Protein AF-A0A2I0H224-F1 (afdb_monomer)

Nearest PDB structures (foldseek):
  5oar-assembly1_B  TM=8.722E-01  e=9.702E-12  Aspergillus oryzae
  8pxt-assembly1_A  TM=6.853E-01  e=4.353E-02  Akkermansia muciniphila
  7dvb-assembly2_B  TM=6.851E-01  e=1.882E-01  Bacteroides thetaiotaomicron
  7dvb-assembly4_D  TM=6.794E-01  e=2.011E-01  Bacteroides thetaiotaomicron

Organism: Punica granatum (NCBI:txid22663)

pLDDT: mean 92.97, std 9.05, range [55.72, 98.88]

Secondary structure (DSSP, 8-state):
----EEEETHHHH-SSS---GGGS-GGGEEEEE-SSHHHHHHHHHHTT-EEEE--HHHH-TTTTS----SS-GGGGSTTTT-STTTT-TT-S---HHHHHT--TTTT--HHHHTTEEEE-

Radius of gyration: 17.23 Å; Cα contacts (8 Å, |Δi|>4): 189; chains: 1; bounding box: 41×28×49 Å

Solvent-accessible surface area (backbone atoms only — not comparable to full-atom values): 6939 Å² total; per-residue (Å²): 133,94,68,76,45,79,42,61,37,45,48,74,70,40,93,87,66,52,59,65,64,91,80,53,50,45,94,39,34,35,32,36,33,41,57,73,46,58,59,44,51,43,57,42,27,79,70,64,24,32,32,35,44,29,28,35,87,39,51,39,82,76,26,36,78,32,65,84,70,75,95,50,71,68,60,76,42,98,62,54,52,75,45,90,21,28,62,16,96,52,31,43,57,54,47,72,67,53,44,68,69,61,64,92,52,54,95,49,53,78,74,42,39,71,31,50,77,52,70,92

Structure (mmCIF, N/CA/C/O backbone):
data_AF-A0A2I0H224-F1
#
_entry.id   AF-A0A2I0H224-F1
#
loop_
_atom_site.group_PDB
_atom_site.id
_atom_site.type_symbol
_atom_site.label_atom_id
_atom_site.label_alt_id
_atom_site.label_comp_id
_atom_site.label_asym_id
_atom_site.label_entity_id
_atom_site.label_seq_id
_atom_site.pdbx_PDB_ins_code
_atom_site.Cartn_x
_atom_site.Cartn_y
_atom_site.Cartn_z
_atom_site.occupancy
_atom_site.B_iso_or_equiv
_atom_site.auth_seq_id
_atom_site.auth_comp_id
_atom_site.auth_asym_id
_atom_site.auth_atom_id
_atom_site.pdbx_PDB_model_num
ATOM 1 N N . MET A 1 1 ? -24.781 -15.565 6.537 1.00 55.72 1 MET A N 1
ATOM 2 C CA . MET A 1 1 ? -23.411 -15.825 6.042 1.00 55.72 1 MET A CA 1
ATOM 3 C C . MET A 1 1 ? -22.570 -14.609 6.383 1.00 55.72 1 MET A C 1
ATOM 5 O O . MET A 1 1 ? -22.910 -13.541 5.900 1.00 55.72 1 MET A O 1
ATOM 9 N N . ASN A 1 2 ? -21.538 -14.751 7.217 1.00 81.81 2 ASN A N 1
ATOM 10 C CA . ASN A 1 2 ? -20.573 -13.677 7.469 1.00 81.81 2 ASN A CA 1
ATOM 11 C C . ASN A 1 2 ? -19.510 -13.746 6.368 1.00 81.81 2 ASN A C 1
ATOM 13 O O . ASN A 1 2 ? -18.736 -14.699 6.336 1.00 81.81 2 ASN A O 1
ATOM 17 N N . ARG A 1 3 ? -19.540 -12.811 5.415 1.00 93.00 3 ARG A N 1
ATOM 18 C CA . ARG A 1 3 ? -18.546 -12.718 4.338 1.00 93.00 3 ARG A CA 1
ATOM 19 C C . ARG A 1 3 ? -17.716 -11.466 4.562 1.00 93.00 3 ARG A C 1
ATOM 21 O O . ARG A 1 3 ? -18.278 -10.400 4.783 1.00 93.00 3 ARG A O 1
ATOM 28 N N . THR A 1 4 ? -16.402 -11.612 4.482 1.00 96.69 4 THR A N 1
ATOM 29 C CA . THR A 1 4 ? -15.471 -10.486 4.450 1.00 96.69 4 THR A CA 1
ATOM 30 C C . THR A 1 4 ? -15.110 -10.198 3.000 1.00 96.69 4 THR A C 1
ATOM 32 O O . THR A 1 4 ? -14.898 -11.132 2.226 1.00 96.69 4 THR A O 1
ATOM 35 N N . VAL A 1 5 ? -15.077 -8.920 2.635 1.00 97.19 5 VAL A N 1
ATOM 36 C CA . VAL A 1 5 ? -14.732 -8.458 1.288 1.00 97.19 5 VAL A CA 1
ATOM 37 C C . VAL A 1 5 ? -13.467 -7.612 1.366 1.00 97.19 5 VAL A C 1
ATOM 39 O O . VAL A 1 5 ? -13.289 -6.846 2.314 1.00 97.19 5 VAL A O 1
ATOM 42 N N . VAL A 1 6 ? -12.594 -7.775 0.375 1.00 98.25 6 VAL A N 1
ATOM 43 C CA . VAL A 1 6 ? -11.389 -6.963 0.190 1.00 98.25 6 VAL A CA 1
ATOM 44 C C . VAL A 1 6 ? -11.676 -5.930 -0.897 1.00 98.25 6 VAL A C 1
ATOM 46 O O . VAL A 1 6 ? -12.220 -6.281 -1.945 1.00 98.25 6 VAL A O 1
ATOM 49 N N . TYR A 1 7 ? -11.319 -4.674 -0.647 1.00 97.75 7 TYR A N 1
ATOM 50 C CA . TYR A 1 7 ? -11.336 -3.601 -1.642 1.00 97.75 7 TYR A CA 1
ATOM 51 C C . TYR A 1 7 ? -9.967 -2.930 -1.700 1.00 97.75 7 TYR A C 1
ATOM 53 O O . TYR A 1 7 ? -9.245 -2.921 -0.706 1.00 97.75 7 TYR A O 1
ATOM 61 N N . TRP A 1 8 ? -9.646 -2.301 -2.827 1.00 98.19 8 TRP A N 1
ATOM 62 C CA . TRP A 1 8 ? -8.556 -1.328 -2.878 1.00 98.19 8 TRP A CA 1
ATOM 63 C C . TRP A 1 8 ? -8.874 -0.116 -2.003 1.00 98.19 8 TRP A C 1
ATOM 65 O O . TRP A 1 8 ? -10.035 0.281 -1.889 1.00 98.19 8 TRP A O 1
ATOM 75 N N . GLU A 1 9 ? -7.851 0.472 -1.388 1.00 97.69 9 GLU A N 1
ATOM 76 C CA . GLU A 1 9 ? -7.986 1.602 -0.463 1.00 97.69 9 GLU A CA 1
ATOM 77 C C . GLU A 1 9 ? -8.718 2.822 -1.039 1.00 97.69 9 GLU A C 1
ATOM 79 O O . GLU A 1 9 ? -9.313 3.588 -0.279 1.00 97.69 9 GLU A O 1
ATOM 84 N N . ASP A 1 10 ? -8.729 2.978 -2.365 1.00 97.44 10 ASP A N 1
ATOM 85 C CA . ASP A 1 10 ? -9.348 4.077 -3.109 1.00 97.44 10 ASP A CA 1
ATOM 86 C C . ASP A 1 10 ? -10.805 4.303 -2.698 1.00 97.44 10 ASP A C 1
ATOM 88 O O . ASP A 1 10 ? -11.235 5.442 -2.519 1.00 97.44 10 ASP A O 1
ATOM 92 N N . VAL A 1 11 ? -11.554 3.223 -2.437 1.00 96.81 11 VAL A N 1
ATOM 93 C CA . VAL A 1 11 ? -12.970 3.320 -2.043 1.00 96.81 11 VAL A CA 1
ATOM 94 C C . VAL A 1 11 ? -13.171 4.110 -0.744 1.00 96.81 11 VAL A C 1
ATOM 96 O O . VAL A 1 11 ? -14.269 4.620 -0.507 1.00 96.81 11 VAL A O 1
ATOM 99 N N . LEU A 1 12 ? -12.127 4.218 0.086 1.00 95.81 12 LEU A N 1
ATOM 100 C CA . LEU A 1 12 ? -12.107 4.978 1.332 1.00 95.81 12 LEU A CA 1
ATOM 101 C C . LEU A 1 12 ? -11.272 6.267 1.232 1.00 95.81 12 LEU A C 1
ATOM 103 O O . LEU A 1 12 ? -11.698 7.295 1.772 1.00 95.81 12 LEU A O 1
ATOM 107 N N . LEU A 1 13 ? -10.086 6.199 0.620 1.00 96.00 13 LEU A N 1
ATOM 108 C CA . LEU A 1 13 ? -9.055 7.240 0.701 1.00 96.00 13 LEU A CA 1
ATOM 109 C C . LEU A 1 13 ? -8.994 8.174 -0.514 1.00 96.00 13 LEU A C 1
ATOM 111 O O . LEU A 1 13 ? -8.473 9.282 -0.370 1.00 96.00 13 LEU A O 1
ATOM 115 N N . ASP A 1 14 ? -9.532 7.785 -1.675 1.00 94.50 14 ASP A N 1
ATOM 116 C CA . ASP A 1 14 ? -9.483 8.644 -2.860 1.00 94.50 14 ASP A CA 1
ATOM 117 C C . ASP A 1 14 ? -10.260 9.954 -2.636 1.00 94.50 14 ASP A C 1
ATOM 119 O O . ASP A 1 14 ? -11.296 10.013 -1.959 1.00 94.50 14 ASP A O 1
ATOM 123 N N . GLN A 1 15 ? -9.744 11.047 -3.199 1.00 90.19 15 GLN A N 1
ATOM 124 C CA . GLN A 1 15 ? -10.317 12.380 -3.005 1.00 90.19 15 GLN A CA 1
ATOM 125 C C . GLN A 1 15 ? -11.570 12.623 -3.859 1.00 90.19 15 GLN A C 1
ATOM 127 O O . GLN A 1 15 ? -12.401 13.460 -3.498 1.00 90.19 15 GLN A O 1
ATOM 132 N N . THR A 1 16 ? -11.710 11.906 -4.975 1.00 90.94 16 THR A N 1
ATOM 133 C CA . THR A 1 16 ? -12.719 12.145 -6.016 1.00 90.94 16 THR A CA 1
ATOM 134 C C . THR A 1 16 ? -13.772 11.039 -6.059 1.00 90.94 16 THR A C 1
ATOM 136 O O . THR A 1 16 ? -14.967 11.327 -6.144 1.00 90.94 16 THR A O 1
ATOM 139 N N . VAL A 1 17 ? -13.354 9.775 -5.984 1.00 84.94 17 VAL A N 1
ATOM 140 C CA . VAL A 1 17 ? -14.189 8.582 -6.151 1.00 84.94 17 VAL A CA 1
ATOM 141 C C . VAL A 1 17 ? -14.092 7.712 -4.901 1.00 84.94 17 VAL A C 1
ATOM 143 O O . VAL A 1 17 ? -13.354 6.737 -4.845 1.00 84.94 17 VAL A O 1
ATOM 146 N N . ARG A 1 18 ? -14.902 8.052 -3.895 1.00 89.94 18 ARG A N 1
ATOM 147 C CA . ARG A 1 18 ? -15.032 7.286 -2.647 1.00 89.94 18 ARG A CA 1
ATOM 148 C C . ARG A 1 18 ? -16.482 6.945 -2.347 1.00 89.94 18 ARG A C 1
ATOM 150 O O . ARG A 1 18 ? -17.395 7.691 -2.712 1.00 89.94 18 ARG A O 1
ATOM 157 N N . VAL A 1 19 ? -16.704 5.841 -1.643 1.00 92.88 19 VAL A N 1
ATOM 158 C CA . VAL A 1 19 ? -18.047 5.432 -1.212 1.00 92.88 19 VAL A CA 1
ATOM 159 C C . VAL A 1 19 ? -18.342 5.920 0.206 1.00 92.88 19 VAL A C 1
ATOM 161 O O . VAL A 1 19 ? -17.453 6.291 0.974 1.00 92.88 19 VAL A O 1
ATOM 164 N N . ASN A 1 20 ? -19.624 5.944 0.573 1.00 91.69 20 ASN A N 1
ATOM 165 C CA . ASN A 1 20 ? -20.008 6.276 1.940 1.00 91.69 20 ASN A CA 1
ATOM 166 C C . ASN A 1 20 ? -19.506 5.187 2.905 1.00 91.69 20 ASN A C 1
ATOM 168 O O . ASN A 1 20 ? -19.739 4.003 2.669 1.00 91.69 20 ASN A O 1
ATOM 172 N N . ARG A 1 21 ? -18.882 5.585 4.020 1.00 90.12 21 ARG A N 1
ATOM 173 C CA . ARG A 1 21 ? -18.382 4.667 5.059 1.00 90.12 21 ARG A CA 1
ATOM 174 C C . ARG A 1 21 ? -19.459 3.747 5.634 1.00 90.12 21 ARG A C 1
ATOM 176 O O . ARG A 1 21 ? -19.134 2.648 6.058 1.00 90.12 21 ARG A O 1
ATOM 183 N N . SER A 1 22 ? -20.733 4.143 5.612 1.00 92.50 22 SER A N 1
ATOM 184 C CA . SER A 1 22 ? -21.835 3.264 6.032 1.00 92.50 22 SER A CA 1
ATOM 185 C C . SER A 1 22 ? -21.991 2.011 5.159 1.00 92.50 22 SER A C 1
ATOM 187 O O . SER A 1 22 ? -22.594 1.037 5.601 1.00 92.50 22 SER A O 1
ATOM 189 N N . LEU A 1 23 ? -21.448 2.025 3.937 1.00 93.62 23 LEU A N 1
ATOM 190 C CA . LEU A 1 23 ? -21.416 0.886 3.016 1.00 93.62 23 LEU A CA 1
ATOM 191 C C . LEU A 1 23 ? -20.146 0.033 3.167 1.00 93.62 23 LEU A C 1
ATOM 193 O O . LEU A 1 23 ? -20.050 -1.018 2.538 1.00 93.62 23 LEU A O 1
ATOM 197 N N . LEU A 1 24 ? -19.193 0.468 3.997 1.00 94.94 24 LEU A N 1
ATOM 198 C CA . LEU A 1 24 ? -17.926 -0.210 4.278 1.00 94.94 24 LEU A CA 1
ATOM 199 C C . LEU A 1 24 ? -17.806 -0.519 5.781 1.00 94.94 24 LEU A C 1
ATOM 201 O O . LEU A 1 24 ? -16.958 0.048 6.461 1.00 94.94 24 LEU A O 1
ATOM 205 N N . PRO A 1 25 ? -18.654 -1.391 6.349 1.00 95.75 25 PRO A N 1
ATOM 206 C CA . PRO A 1 25 ? -18.530 -1.784 7.752 1.00 95.75 25 PRO A CA 1
ATOM 207 C C . PRO A 1 25 ? -17.141 -2.405 8.028 1.00 95.75 25 PRO A C 1
ATOM 209 O O . PRO A 1 25 ? -16.809 -3.409 7.377 1.00 95.75 25 PRO A O 1
ATOM 212 N N . PRO A 1 26 ? -16.321 -1.862 8.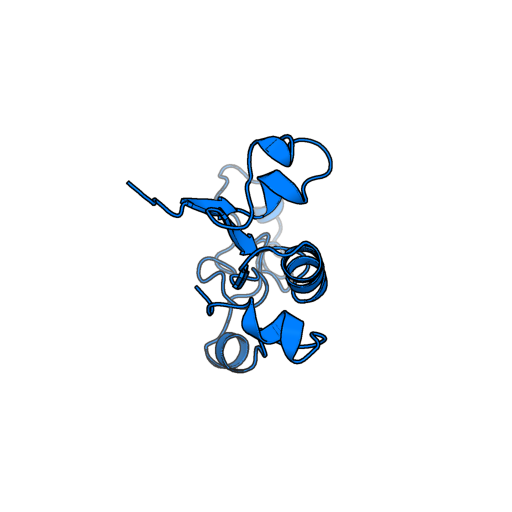956 1.00 96.56 26 PRO A N 1
ATOM 213 C CA . PRO A 1 26 ? -14.964 -2.358 9.224 1.00 96.56 26 PRO A CA 1
ATOM 214 C C . PRO A 1 26 ? -14.906 -3.840 9.618 1.00 96.56 26 PRO A C 1
ATOM 216 O O . PRO A 1 26 ? -13.962 -4.552 9.274 1.00 96.56 26 PRO A O 1
ATOM 219 N N . GLU A 1 27 ? -15.948 -4.353 10.276 1.00 95.69 27 GLU A N 1
ATOM 220 C CA . GLU A 1 27 ? -16.054 -5.758 10.675 1.00 95.69 27 GLU A CA 1
ATOM 221 C C . GLU A 1 27 ? -16.030 -6.728 9.480 1.00 95.69 27 GLU A C 1
ATOM 223 O O . GLU A 1 27 ? -15.509 -7.840 9.588 1.00 95.69 27 GLU A O 1
ATOM 228 N N . ASN A 1 28 ? -16.523 -6.291 8.318 1.00 96.19 28 ASN A N 1
ATOM 229 C CA . ASN A 1 28 ? -16.655 -7.111 7.111 1.00 96.19 28 ASN A CA 1
ATOM 230 C C . ASN A 1 28 ? -15.822 -6.591 5.930 1.00 96.19 28 ASN A C 1
ATOM 232 O O . ASN A 1 28 ? -15.916 -7.144 4.833 1.00 96.19 28 ASN A O 1
ATOM 236 N N . THR A 1 29 ? -14.990 -5.574 6.156 1.00 97.69 29 THR A N 1
ATOM 237 C CA . THR A 1 29 ? -14.198 -4.904 5.120 1.00 97.69 29 THR A CA 1
ATOM 238 C C . THR A 1 29 ? -12.712 -4.995 5.449 1.00 97.69 29 THR A C 1
ATOM 240 O O . THR A 1 29 ? -12.290 -4.681 6.561 1.00 97.69 29 THR A O 1
ATOM 243 N N . ILE A 1 30 ? -11.919 -5.420 4.473 1.00 98.56 30 ILE A N 1
ATOM 244 C CA . ILE A 1 30 ? -10.458 -5.313 4.477 1.00 98.56 30 ILE A CA 1
ATOM 245 C C . ILE A 1 30 ? -10.079 -4.362 3.344 1.00 98.56 30 ILE A C 1
ATOM 247 O O . ILE A 1 30 ? -10.677 -4.422 2.268 1.00 98.56 30 ILE A O 1
ATOM 251 N N . LEU A 1 31 ? -9.104 -3.490 3.584 1.00 98.56 31 LEU A N 1
ATOM 252 C CA . LEU A 1 31 ? -8.589 -2.582 2.566 1.00 98.56 31 LEU A CA 1
ATOM 253 C C . LEU A 1 31 ? -7.169 -2.979 2.171 1.00 98.56 31 LEU A C 1
ATOM 255 O O . LEU A 1 31 ? -6.313 -3.181 3.028 1.00 98.56 31 LEU A O 1
ATOM 259 N N . GLN A 1 32 ? -6.927 -3.099 0.874 1.00 98.75 32 GLN A N 1
ATOM 260 C CA . GLN A 1 32 ? -5.607 -3.330 0.309 1.00 98.75 32 GLN A CA 1
ATOM 261 C C . GLN A 1 32 ? -5.000 -1.979 -0.073 1.00 98.75 32 GLN A C 1
ATOM 263 O O . GLN A 1 32 ? -5.577 -1.240 -0.875 1.00 98.75 32 GLN A O 1
ATOM 268 N N . THR A 1 33 ? -3.882 -1.629 0.559 1.00 98.25 33 THR A N 1
ATOM 269 C CA . THR A 1 33 ? -3.216 -0.330 0.394 1.00 98.25 33 THR A CA 1
ATOM 270 C C . THR A 1 33 ? -2.066 -0.439 -0.585 1.00 98.25 33 THR A C 1
ATOM 272 O O . THR A 1 33 ? -1.261 -1.362 -0.486 1.00 98.25 33 THR A O 1
ATOM 275 N N . TRP A 1 34 ? -1.990 0.479 -1.545 1.00 98.25 34 TRP A N 1
ATOM 276 C CA . TRP A 1 34 ? -1.002 0.412 -2.622 1.00 98.25 34 TRP A CA 1
ATOM 277 C C . TRP A 1 34 ? -0.272 1.730 -2.864 1.00 98.25 34 TRP A C 1
ATOM 279 O O . TRP A 1 34 ? 0.799 1.731 -3.473 1.00 98.25 34 TRP A O 1
ATOM 289 N N . ASN A 1 35 ? -0.799 2.842 -2.363 1.00 96.62 35 ASN A N 1
ATOM 290 C CA . ASN A 1 35 ? -0.259 4.179 -2.546 1.00 96.62 35 ASN A CA 1
ATOM 291 C C . ASN A 1 35 ? 0.150 4.802 -1.199 1.00 96.62 35 ASN A C 1
ATOM 293 O O . ASN A 1 35 ? -0.294 4.355 -0.151 1.00 96.62 35 ASN A O 1
ATOM 297 N N . ASP A 1 36 ? 1.030 5.807 -1.222 1.00 96.62 36 ASP A N 1
ATOM 298 C CA . ASP A 1 36 ? 1.514 6.582 -0.052 1.00 96.62 36 ASP A CA 1
ATOM 299 C C . ASP A 1 36 ? 2.015 5.752 1.163 1.00 96.62 36 ASP A C 1
ATOM 301 O O . ASP A 1 36 ? 2.128 6.245 2.288 1.00 96.62 36 ASP A O 1
ATOM 305 N N . GLY A 1 37 ? 2.348 4.476 0.936 1.00 96.44 37 GLY A N 1
ATOM 306 C CA . GLY A 1 37 ? 3.039 3.578 1.859 1.00 96.44 37 GLY A CA 1
ATOM 307 C C . GLY A 1 37 ? 2.538 3.645 3.312 1.00 96.44 37 GLY A C 1
ATOM 308 O O . GLY A 1 37 ? 1.341 3.489 3.563 1.00 96.44 37 GLY A O 1
ATOM 309 N N . PRO A 1 38 ? 3.431 3.881 4.298 1.00 97.38 38 PRO A N 1
ATOM 310 C CA . PRO A 1 38 ? 3.057 3.918 5.714 1.00 97.38 38 PRO A CA 1
ATOM 311 C C . PRO A 1 38 ? 1.939 4.909 6.073 1.00 97.38 38 PRO A C 1
ATOM 313 O O . PRO A 1 38 ? 1.212 4.670 7.038 1.00 97.38 38 PRO A O 1
ATOM 316 N N . ASN A 1 39 ? 1.779 6.009 5.327 1.00 98.25 39 ASN A N 1
ATOM 317 C CA . ASN A 1 39 ? 0.763 7.020 5.629 1.00 98.25 39 ASN A CA 1
ATOM 318 C C . ASN A 1 39 ? -0.646 6.478 5.380 1.00 98.25 39 ASN A C 1
ATOM 320 O O . ASN A 1 39 ? -1.517 6.611 6.245 1.00 98.25 39 ASN A O 1
ATOM 324 N N . ASN A 1 40 ? -0.860 5.827 4.236 1.00 98.31 40 ASN A N 1
ATOM 325 C CA . ASN A 1 40 ? -2.150 5.229 3.911 1.00 98.31 40 ASN A CA 1
ATOM 326 C C . ASN A 1 40 ? -2.432 3.995 4.768 1.00 98.31 40 ASN A C 1
ATOM 328 O O . ASN A 1 40 ? -3.536 3.884 5.308 1.00 98.31 40 ASN A O 1
ATOM 332 N N . THR A 1 41 ? -1.430 3.132 4.995 1.00 98.56 41 THR A N 1
ATOM 333 C CA . THR A 1 41 ? -1.562 2.017 5.947 1.00 98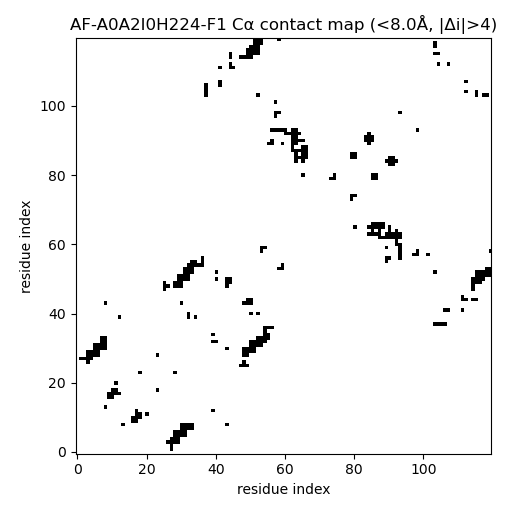.56 41 THR A CA 1
ATOM 334 C C . THR A 1 41 ? -2.046 2.534 7.298 1.00 98.56 41 THR A C 1
ATOM 336 O O . THR A 1 41 ? -3.035 2.025 7.829 1.00 98.56 41 THR A O 1
ATOM 339 N N . LYS A 1 42 ? -1.420 3.601 7.818 1.00 98.62 42 LYS A N 1
ATOM 340 C CA . LYS A 1 42 ? -1.831 4.246 9.067 1.00 98.62 42 LYS A CA 1
ATOM 341 C C . LYS A 1 42 ? -3.253 4.790 8.994 1.00 98.62 42 LYS A C 1
ATOM 343 O O . LYS A 1 42 ? -4.058 4.489 9.867 1.00 98.62 42 LYS A O 1
ATOM 348 N N . ALA A 1 43 ? -3.602 5.536 7.947 1.00 98.25 43 ALA A N 1
ATOM 349 C CA . ALA A 1 43 ? -4.942 6.102 7.788 1.00 98.25 43 ALA A CA 1
ATOM 350 C C . ALA A 1 43 ? -6.052 5.031 7.817 1.00 98.25 43 ALA A C 1
ATOM 352 O O . ALA A 1 43 ? -7.114 5.254 8.413 1.00 98.25 43 ALA A O 1
ATOM 353 N N . ILE A 1 44 ? -5.800 3.864 7.216 1.00 98.44 44 ILE A N 1
ATOM 354 C CA . ILE A 1 44 ? -6.713 2.713 7.196 1.00 98.44 44 ILE A CA 1
ATOM 355 C C . ILE A 1 44 ? -6.873 2.121 8.598 1.00 98.44 44 ILE A C 1
ATOM 357 O O . ILE A 1 44 ? -7.999 2.028 9.101 1.00 98.44 44 ILE A O 1
ATOM 361 N N . VAL A 1 45 ? -5.766 1.759 9.254 1.00 98.62 45 VAL A N 1
ATOM 362 C CA . VAL A 1 45 ? -5.813 1.081 10.561 1.00 98.62 45 VAL A CA 1
ATOM 363 C C . VAL A 1 45 ? -6.268 2.014 11.685 1.00 98.62 45 VAL A C 1
ATOM 365 O O . VAL A 1 45 ? -7.073 1.604 12.519 1.00 98.62 45 VAL A O 1
ATOM 368 N N . SER A 1 46 ? -5.891 3.299 11.663 1.00 98.19 46 SER A N 1
ATOM 369 C CA . SER A 1 46 ? -6.411 4.302 12.607 1.00 98.19 46 SER A CA 1
ATOM 370 C C . SER A 1 46 ? -7.918 4.549 12.422 1.00 98.19 46 SER A C 1
ATOM 372 O O . SER A 1 46 ? -8.583 5.022 13.342 1.00 98.19 46 SER A O 1
ATOM 374 N N . SER A 1 47 ? -8.481 4.211 11.253 1.00 96.62 47 SER A N 1
ATOM 375 C CA . SER A 1 47 ? -9.929 4.240 10.990 1.00 96.62 47 SER A CA 1
ATOM 376 C C . SER A 1 47 ? -10.649 2.945 11.403 1.00 96.62 47 SER A C 1
ATOM 378 O O . SER A 1 47 ? -11.856 2.827 11.187 1.00 96.62 47 SER A O 1
ATOM 380 N N . GLY A 1 48 ? -9.933 1.981 11.993 1.00 97.62 48 GLY A N 1
ATOM 381 C CA . GLY A 1 48 ? -10.473 0.718 12.505 1.00 97.62 48 GLY A CA 1
ATOM 382 C C . GLY A 1 48 ? -10.595 -0.404 11.471 1.00 97.62 48 GLY A C 1
ATOM 383 O O . GLY A 1 48 ? -11.169 -1.448 11.781 1.00 97.62 48 GLY A O 1
ATOM 384 N N . TYR A 1 49 ? -10.079 -0.214 10.254 1.00 98.50 49 TYR A N 1
ATOM 385 C CA . TYR A 1 49 ? -10.089 -1.245 9.216 1.00 98.50 49 TYR A CA 1
ATOM 386 C C . TYR A 1 49 ? -8.860 -2.139 9.319 1.00 98.50 49 TYR A C 1
ATOM 388 O O . TYR A 1 49 ? -7.786 -1.714 9.738 1.00 98.50 49 TYR A O 1
ATOM 396 N N . ARG A 1 50 ? -9.014 -3.381 8.863 1.00 98.69 50 ARG A N 1
ATOM 397 C CA . ARG A 1 50 ? -7.884 -4.279 8.624 1.00 98.69 50 ARG A CA 1
ATOM 398 C C . ARG A 1 50 ? -7.255 -3.978 7.267 1.00 98.69 50 ARG A C 1
ATOM 400 O O . ARG A 1 50 ? -7.987 -3.690 6.316 1.00 98.69 50 ARG A O 1
ATOM 407 N N . ALA A 1 51 ? -5.934 -4.096 7.180 1.00 98.69 51 ALA A N 1
ATOM 408 C CA . ALA A 1 51 ? -5.161 -3.750 5.993 1.00 98.69 51 ALA A CA 1
ATOM 409 C C . ALA A 1 51 ? -4.381 -4.946 5.420 1.00 98.69 51 ALA A C 1
ATOM 411 O O . ALA A 1 51 ? -3.818 -5.738 6.176 1.00 98.69 51 ALA A O 1
ATOM 412 N N . ILE A 1 52 ? -4.316 -5.042 4.092 1.00 98.88 52 ILE A N 1
ATOM 413 C CA . ILE A 1 52 ? -3.308 -5.821 3.352 1.00 98.88 52 ILE A CA 1
ATOM 414 C C . ILE A 1 52 ? -2.371 -4.810 2.697 1.00 98.88 52 ILE A C 1
ATOM 416 O O . ILE A 1 52 ? -2.839 -3.885 2.034 1.00 98.88 52 ILE A O 1
ATOM 420 N N . VAL A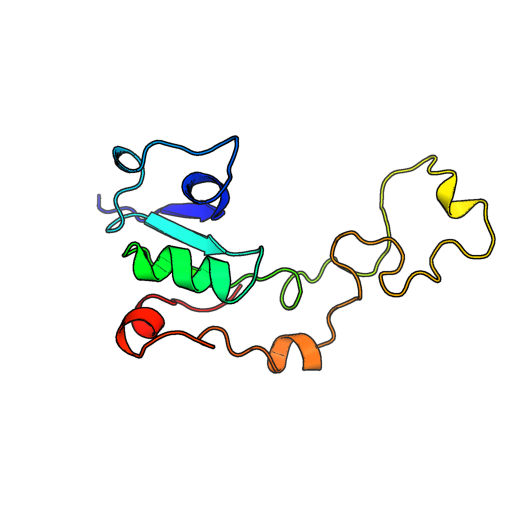 1 53 ? -1.066 -4.948 2.907 1.00 98.69 53 VAL A N 1
ATOM 421 C CA . VAL A 1 53 ? -0.079 -3.979 2.425 1.00 98.69 53 VAL A CA 1
ATOM 422 C C . VAL A 1 53 ? 0.485 -4.415 1.073 1.00 98.69 53 V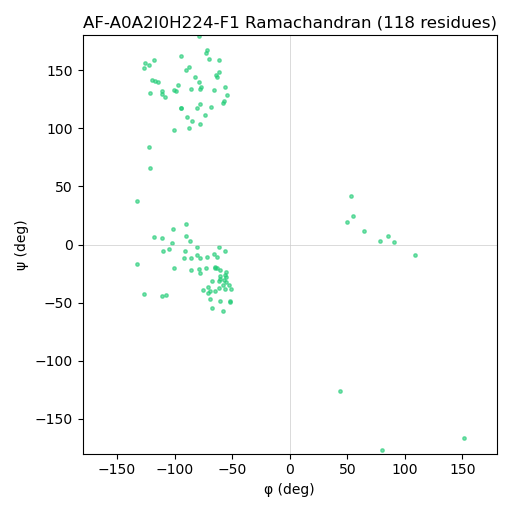AL A C 1
ATOM 424 O O . VAL A 1 53 ? 1.165 -5.428 0.983 1.00 98.69 53 VAL A O 1
ATOM 427 N N . SER A 1 54 ? 0.250 -3.606 0.045 1.00 98.44 54 SER A N 1
ATOM 428 C CA . SER A 1 54 ? 0.664 -3.823 -1.349 1.00 98.44 54 SER A CA 1
ATOM 429 C C . SER A 1 54 ? 1.313 -2.563 -1.938 1.00 98.44 54 SER A C 1
ATOM 431 O O . SER A 1 54 ? 1.088 -2.216 -3.094 1.00 98.44 54 SER A O 1
ATOM 433 N N . TRP A 1 55 ? 2.093 -1.824 -1.136 1.00 97.88 55 TRP A N 1
ATOM 434 C CA . TRP A 1 55 ? 2.658 -0.533 -1.548 1.00 97.88 55 TRP A CA 1
ATOM 435 C C . TRP A 1 55 ? 3.496 -0.650 -2.830 1.00 97.88 55 TRP A C 1
ATOM 437 O O . TRP A 1 55 ? 4.473 -1.403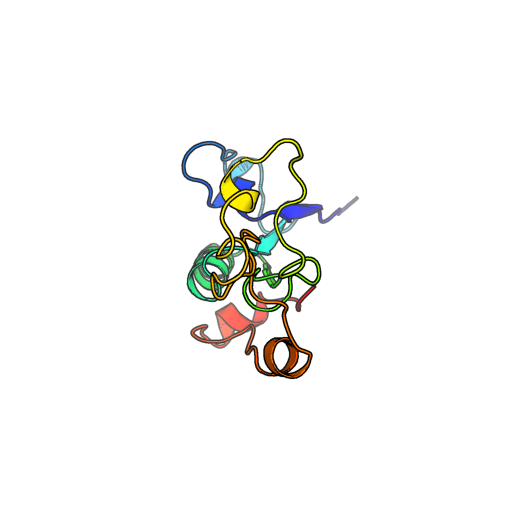 -2.886 1.00 97.88 55 TRP A O 1
ATOM 447 N N . ALA A 1 56 ? 3.139 0.136 -3.848 1.00 97.69 56 ALA A N 1
ATOM 448 C CA . ALA A 1 56 ? 3.693 0.045 -5.195 1.00 97.69 56 ALA A CA 1
ATOM 449 C C . ALA A 1 56 ? 5.210 0.272 -5.266 1.00 97.69 56 ALA A C 1
ATOM 451 O O . ALA A 1 56 ? 5.873 -0.306 -6.127 1.00 97.69 56 ALA A O 1
ATOM 452 N N . ASP A 1 57 ? 5.800 1.036 -4.340 1.00 96.62 57 ASP A N 1
ATOM 453 C CA . ASP A 1 57 ? 7.254 1.237 -4.320 1.00 96.62 57 ASP A CA 1
ATOM 454 C C . ASP A 1 57 ? 8.037 -0.003 -3.872 1.00 96.62 57 ASP A C 1
ATOM 456 O O . ASP A 1 57 ? 9.257 -0.037 -4.054 1.00 96.62 57 ASP A O 1
ATOM 460 N N . TYR A 1 58 ? 7.351 -1.027 -3.352 1.00 97.75 58 TYR A N 1
ATOM 461 C CA . TYR A 1 58 ? 7.960 -2.251 -2.835 1.00 97.75 58 TYR A CA 1
ATOM 462 C C . TYR A 1 58 ? 7.389 -3.535 -3.442 1.00 97.75 58 TYR A C 1
ATOM 464 O O . TYR A 1 58 ? 8.190 -4.401 -3.782 1.00 97.75 58 TYR A O 1
ATOM 472 N N . TYR A 1 59 ? 6.070 -3.672 -3.616 1.00 98.00 59 TYR A N 1
ATOM 473 C CA . TYR A 1 59 ? 5.431 -4.951 -3.978 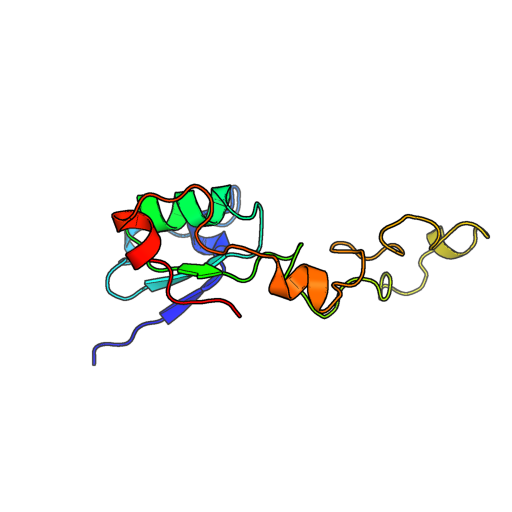1.00 98.00 59 TYR A CA 1
ATOM 474 C C . TYR A 1 59 ? 4.852 -5.037 -5.398 1.00 98.00 59 TYR A C 1
ATOM 476 O O . TYR A 1 59 ? 4.486 -6.125 -5.835 1.00 98.00 59 TYR A O 1
ATOM 484 N N . TYR A 1 60 ? 4.843 -3.956 -6.181 1.00 97.88 60 TYR A N 1
ATOM 485 C CA . TYR A 1 60 ? 4.385 -4.030 -7.576 1.00 97.88 60 TYR A CA 1
ATOM 486 C C . TYR A 1 60 ? 5.476 -4.636 -8.478 1.00 97.88 60 TYR A C 1
ATOM 488 O O . TYR A 1 60 ? 6.481 -4.001 -8.808 1.00 97.88 60 TYR A O 1
ATOM 496 N N . LEU A 1 61 ? 5.299 -5.908 -8.846 1.00 98.00 61 LEU A N 1
ATOM 497 C CA . LEU A 1 61 ? 6.286 -6.709 -9.589 1.00 98.00 61 LEU A CA 1
ATOM 498 C C . LEU A 1 61 ? 6.341 -6.397 -11.094 1.00 98.00 61 LEU A C 1
ATOM 500 O O . LEU A 1 61 ? 7.256 -6.836 -11.791 1.00 98.00 61 LEU A O 1
ATOM 504 N N . ASP A 1 62 ? 5.367 -5.653 -11.604 1.00 96.56 62 ASP A N 1
ATOM 505 C CA . ASP A 1 62 ? 5.261 -5.224 -12.998 1.00 96.56 62 ASP A CA 1
ATOM 506 C C . ASP A 1 62 ? 6.170 -4.026 -13.328 1.00 96.56 62 ASP A C 1
ATOM 508 O O . ASP A 1 62 ? 6.536 -3.824 -14.492 1.00 96.56 62 ASP A O 1
ATOM 512 N N . CYS A 1 63 ? 6.587 -3.265 -12.313 1.00 95.56 63 CYS A N 1
ATOM 513 C CA . CYS A 1 63 ? 7.340 -2.027 -12.474 1.00 95.56 63 CYS A CA 1
ATOM 514 C C . CYS A 1 63 ? 8.694 -2.209 -13.173 1.00 95.56 63 CYS A C 1
ATOM 516 O O . CYS A 1 63 ? 9.403 -3.197 -12.992 1.00 95.56 63 CYS A O 1
ATOM 518 N N . GLY A 1 64 ? 9.116 -1.176 -13.907 1.00 93.25 64 GLY A N 1
ATOM 519 C CA . GLY A 1 64 ? 10.468 -1.077 -14.472 1.00 93.25 64 GLY A CA 1
ATOM 520 C C . GLY A 1 64 ? 10.642 -1.657 -15.877 1.00 93.25 64 GLY A C 1
ATOM 521 O O . GLY A 1 64 ? 11.739 -1.570 -16.421 1.00 93.25 64 GLY A O 1
ATOM 522 N N . HIS A 1 65 ? 9.572 -2.160 -16.495 1.00 91.56 65 HIS A N 1
ATOM 523 C CA . HIS A 1 65 ? 9.565 -2.621 -17.893 1.00 91.56 65 HIS A CA 1
ATOM 524 C C . HIS A 1 65 ? 9.197 -1.525 -18.910 1.00 91.56 65 HIS A C 1
ATOM 526 O O . HIS A 1 65 ? 9.051 -1.798 -20.099 1.00 91.56 65 HIS A O 1
ATOM 532 N N . GLY A 1 66 ? 9.074 -0.283 -18.444 1.00 88.56 66 GLY A N 1
ATOM 533 C CA . GLY A 1 66 ? 8.653 0.862 -19.240 1.00 88.56 66 GLY A CA 1
ATOM 534 C C . GLY A 1 66 ? 7.150 0.956 -19.453 1.00 88.56 66 GLY A C 1
ATOM 535 O O . GLY A 1 66 ? 6.365 0.218 -18.867 1.00 88.56 66 GLY A O 1
ATOM 536 N N . ASP A 1 67 ? 6.756 1.955 -20.235 1.00 86.38 67 ASP A N 1
ATOM 537 C CA . ASP A 1 67 ? 5.356 2.189 -20.586 1.00 86.38 67 ASP A CA 1
ATOM 538 C C . ASP A 1 67 ? 4.920 1.222 -21.696 1.00 86.38 67 ASP A C 1
ATOM 540 O O . ASP A 1 67 ? 5.671 0.981 -22.643 1.00 86.38 67 ASP A O 1
ATOM 544 N N . PHE A 1 68 ? 3.703 0.692 -21.593 1.00 88.38 68 PHE A N 1
ATOM 545 C CA . PHE A 1 68 ? 3.130 -0.227 -22.578 1.00 88.38 68 PHE A CA 1
ATOM 546 C C . PHE A 1 68 ? 2.327 0.495 -23.672 1.00 88.38 68 PHE A C 1
ATOM 548 O O . PHE A 1 68 ? 1.960 -0.125 -24.674 1.00 88.38 68 PHE A O 1
ATOM 555 N N . ILE A 1 69 ? 2.028 1.789 -23.500 1.00 89.50 69 ILE A N 1
ATOM 556 C CA . ILE A 1 69 ? 1.257 2.562 -24.478 1.00 89.50 69 ILE A CA 1
ATOM 557 C C . ILE A 1 69 ? 2.077 2.759 -25.762 1.00 89.50 69 ILE A C 1
ATOM 559 O O . ILE A 1 69 ? 3.143 3.379 -25.766 1.00 89.50 69 ILE A O 1
ATOM 563 N N . GLY A 1 70 ? 1.556 2.230 -26.874 1.00 87.00 70 GLY A N 1
ATOM 564 C CA . GLY A 1 70 ? 2.159 2.352 -28.202 1.00 87.00 70 GLY A CA 1
ATOM 565 C C . GLY A 1 70 ? 2.051 3.760 -28.801 1.00 87.00 70 GLY A C 1
ATOM 566 O O . GLY A 1 70 ? 1.289 4.598 -28.325 1.00 87.00 70 GLY A O 1
ATOM 567 N N . ASN A 1 71 ? 2.798 4.005 -29.886 1.00 89.81 71 ASN A N 1
ATOM 568 C CA . ASN A 1 71 ? 2.880 5.313 -30.557 1.00 89.81 71 ASN A CA 1
ATOM 569 C C . ASN A 1 71 ? 3.242 6.464 -29.592 1.00 89.81 71 ASN A C 1
ATOM 571 O O . ASN A 1 71 ? 2.661 7.549 -29.629 1.00 89.81 71 ASN A O 1
ATOM 575 N N . ASN A 1 72 ? 4.190 6.201 -28.693 1.00 86.44 72 ASN A N 1
ATOM 576 C CA . ASN A 1 72 ? 4.624 7.148 -27.681 1.00 86.44 72 ASN A CA 1
ATOM 577 C C . ASN A 1 72 ? 5.937 7.817 -28.116 1.00 86.44 72 ASN A C 1
ATOM 579 O O . ASN A 1 72 ? 7.022 7.267 -27.925 1.00 86.44 72 ASN A O 1
ATOM 583 N N . SER A 1 73 ? 5.830 9.027 -28.673 1.00 87.75 73 SER A N 1
ATOM 584 C CA . SER A 1 73 ? 6.963 9.801 -29.211 1.00 87.75 73 SER A CA 1
ATOM 585 C C . SER A 1 73 ? 8.012 10.188 -28.170 1.00 87.75 73 SER A C 1
ATOM 587 O O . SER A 1 73 ? 9.119 10.608 -28.513 1.00 87.75 73 SER A O 1
ATOM 589 N N . LYS A 1 74 ? 7.708 9.997 -26.879 1.00 83.06 74 LYS A N 1
ATOM 590 C CA . LYS A 1 74 ? 8.703 10.074 -25.811 1.00 83.06 74 LYS A CA 1
ATOM 591 C C . LYS A 1 74 ? 9.895 9.169 -26.112 1.00 83.06 74 LYS A C 1
ATOM 593 O O . LYS A 1 74 ? 10.997 9.577 -25.775 1.00 83.06 74 LYS A O 1
ATOM 598 N N . TYR A 1 75 ? 9.682 8.010 -26.749 1.00 84.75 75 TYR A N 1
ATOM 599 C CA . TYR A 1 75 ? 10.715 7.022 -27.085 1.00 84.75 75 TYR A CA 1
ATOM 600 C C . TYR A 1 75 ? 11.540 7.321 -28.338 1.00 84.75 75 TYR A C 1
ATOM 602 O O . TYR A 1 75 ? 12.570 6.685 -28.547 1.00 84.75 75 TYR A O 1
ATOM 610 N N . ASP A 1 76 ? 11.154 8.324 -29.125 1.00 86.56 76 ASP A N 1
ATOM 611 C CA . ASP A 1 76 ? 11.885 8.696 -30.342 1.00 86.56 76 ASP A CA 1
ATOM 612 C C . ASP A 1 76 ? 13.219 9.394 -30.019 1.00 86.56 76 ASP A C 1
ATOM 614 O O . ASP A 1 76 ? 14.129 9.461 -30.846 1.00 86.56 76 ASP A O 1
ATOM 618 N N . GLN A 1 77 ? 13.352 9.926 -28.800 1.00 76.69 77 GLN A N 1
ATOM 619 C CA . GLN A 1 77 ? 14.577 10.554 -28.315 1.00 76.69 77 GLN A CA 1
ATOM 620 C C . GLN A 1 77 ? 15.515 9.491 -27.728 1.00 76.69 77 GLN A C 1
ATOM 622 O O . GLN A 1 77 ? 15.103 8.703 -26.884 1.00 76.69 77 GLN A O 1
ATOM 627 N N . GLY A 1 78 ? 16.808 9.516 -28.073 1.00 65.69 78 GLY A N 1
ATOM 628 C CA . GLY A 1 78 ? 17.807 8.524 -27.618 1.00 65.69 78 GLY A CA 1
ATOM 629 C C . GLY A 1 78 ? 18.045 8.434 -26.098 1.00 65.69 78 GLY A C 1
ATOM 630 O O . GLY A 1 78 ? 18.824 7.602 -25.643 1.00 65.69 78 GLY A O 1
ATOM 631 N N . ASN A 1 79 ? 17.368 9.272 -25.310 1.00 69.00 79 ASN A N 1
ATOM 632 C CA . ASN A 1 79 ? 17.443 9.318 -23.848 1.00 69.00 79 ASN A CA 1
ATOM 633 C C . ASN A 1 79 ? 16.196 8.697 -23.194 1.00 69.00 79 ASN A C 1
ATOM 635 O O . ASN A 1 79 ? 16.075 8.653 -21.967 1.00 69.00 79 ASN A O 1
ATOM 639 N N . ALA A 1 80 ? 15.222 8.284 -23.999 1.00 62.72 80 ALA A N 1
ATOM 640 C CA . ALA A 1 80 ? 13.950 7.788 -23.534 1.00 62.72 80 ALA A CA 1
ATOM 641 C C . ALA A 1 80 ? 14.098 6.389 -22.945 1.00 62.72 80 ALA A C 1
ATOM 643 O O . ALA A 1 80 ? 14.398 5.428 -23.643 1.00 62.72 80 ALA A O 1
ATOM 644 N N . GLY A 1 81 ? 13.924 6.299 -21.631 1.00 57.19 81 GLY A N 1
ATOM 645 C CA . GLY A 1 81 ? 14.229 5.091 -20.863 1.00 57.19 81 GLY A CA 1
ATOM 646 C C . GLY A 1 81 ? 15.458 5.245 -19.969 1.00 57.19 81 GLY A C 1
ATOM 647 O O . GLY A 1 81 ? 15.649 4.423 -19.087 1.00 57.19 81 GLY A O 1
ATOM 648 N N . ASN A 1 82 ? 16.221 6.338 -20.103 1.00 63.41 82 ASN A N 1
ATOM 649 C CA . ASN A 1 82 ? 17.277 6.711 -19.154 1.00 63.41 82 ASN A CA 1
ATOM 650 C C . ASN A 1 82 ? 16.753 7.615 -18.017 1.00 63.41 82 ASN A C 1
ATOM 652 O O . ASN A 1 82 ? 17.498 8.326 -17.346 1.00 63.41 82 ASN A O 1
ATOM 656 N N . THR A 1 83 ? 15.433 7.627 -17.826 1.00 67.50 83 THR A N 1
ATOM 657 C CA . THR A 1 83 ? 14.809 8.092 -16.589 1.00 67.50 83 THR A CA 1
ATOM 658 C C . THR A 1 83 ? 14.984 6.950 -15.593 1.00 67.50 83 THR A C 1
ATOM 660 O O . THR A 1 83 ? 14.757 5.804 -15.959 1.00 67.50 83 THR A O 1
ATOM 663 N N . GLY A 1 84 ? 15.407 7.196 -14.351 1.00 75.69 84 GLY A N 1
ATOM 664 C CA . GLY A 1 84 ? 15.676 6.121 -13.373 1.00 75.69 84 GLY A CA 1
ATOM 665 C C . GLY A 1 84 ? 14.502 5.159 -13.098 1.00 75.69 84 GLY A C 1
ATOM 666 O O . GLY A 1 84 ? 14.676 4.174 -12.394 1.00 75.69 84 GLY A O 1
ATOM 667 N N . THR A 1 85 ? 13.319 5.423 -13.661 1.00 82.31 85 THR A N 1
ATOM 668 C CA . THR A 1 85 ? 12.107 4.597 -13.608 1.00 82.31 85 THR A CA 1
ATOM 669 C C . THR A 1 85 ? 11.840 3.802 -14.896 1.00 82.31 85 THR A C 1
ATOM 671 O O . THR A 1 85 ? 10.817 3.126 -14.996 1.00 82.31 85 THR A O 1
ATOM 674 N N . CYS A 1 86 ? 12.710 3.897 -15.905 1.00 78.06 86 CYS A N 1
ATOM 675 C CA . CYS A 1 86 ? 12.528 3.341 -17.249 1.00 78.06 86 CYS A CA 1
ATOM 676 C C . CYS A 1 86 ? 11.229 3.797 -17.941 1.00 78.06 86 CYS A C 1
ATOM 678 O O . CYS A 1 86 ? 10.740 3.098 -18.815 1.00 78.06 86 CYS A O 1
ATOM 680 N N . ASN A 1 87 ? 10.655 4.952 -17.568 1.00 86.31 87 ASN A N 1
ATOM 681 C CA . ASN A 1 87 ? 9.311 5.416 -17.967 1.00 86.31 87 ASN A CA 1
ATOM 682 C C . ASN A 1 87 ? 8.128 4.561 -17.466 1.00 86.31 87 ASN A C 1
ATOM 684 O O . ASN A 1 87 ? 7.000 4.795 -17.888 1.00 86.31 87 ASN A O 1
ATOM 688 N N . SER A 1 88 ? 8.354 3.633 -16.537 1.00 91.12 88 SER A N 1
ATOM 689 C CA . SER A 1 88 ? 7.293 2.946 -15.793 1.00 91.12 88 SER A CA 1
ATOM 690 C C . SER A 1 88 ? 6.737 3.871 -14.708 1.00 91.12 88 SER A C 1
ATOM 692 O O . SER A 1 88 ? 7.519 4.486 -13.981 1.00 91.12 88 SER A O 1
ATOM 694 N N . TRP A 1 89 ? 5.411 3.947 -14.549 1.00 93.19 89 TRP A N 1
ATOM 695 C CA . TRP A 1 89 ? 4.771 4.838 -13.564 1.00 93.19 89 TRP A CA 1
ATOM 696 C C . TRP A 1 89 ? 5.169 4.509 -12.115 1.00 93.19 89 TRP A C 1
ATOM 698 O O . TRP A 1 89 ? 5.410 5.417 -11.330 1.00 93.19 89 TRP A O 1
ATOM 708 N N . CYS A 1 90 ? 5.320 3.220 -11.801 1.00 94.81 90 CYS A N 1
ATOM 709 C CA . CYS A 1 90 ? 5.795 2.715 -10.511 1.00 94.81 90 CYS A CA 1
ATOM 710 C C . CYS A 1 90 ? 7.276 2.288 -10.535 1.00 94.81 90 CYS A C 1
ATOM 712 O O . CYS A 1 90 ? 7.751 1.585 -9.642 1.00 94.81 90 CYS A O 1
ATOM 714 N N . GLY A 1 91 ? 8.023 2.657 -11.585 1.00 93.50 91 GLY A N 1
ATOM 715 C CA . GLY A 1 91 ? 9.437 2.299 -11.710 1.00 93.50 91 GLY A CA 1
ATOM 716 C C . GLY A 1 91 ? 10.290 2.873 -10.567 1.00 93.50 91 GLY A C 1
ATOM 717 O O . GLY A 1 91 ? 9.896 3.860 -9.951 1.00 93.50 91 GLY A O 1
ATOM 718 N N . PRO A 1 92 ? 11.476 2.304 -10.283 1.00 94.19 92 PRO A N 1
ATOM 719 C CA . PRO A 1 92 ? 12.166 1.228 -11.008 1.00 94.19 92 PRO A CA 1
ATOM 720 C C . PRO A 1 92 ? 11.614 -0.176 -10.70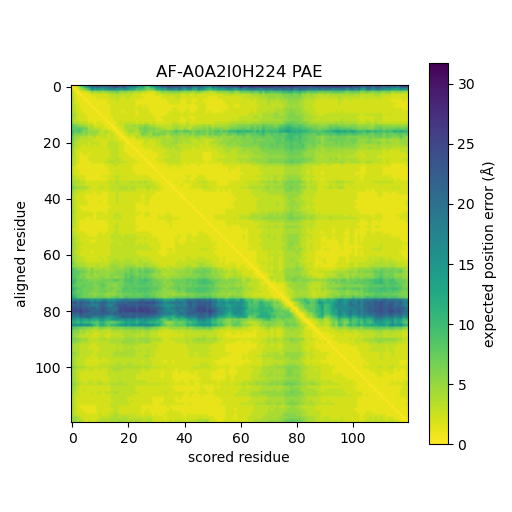8 1.00 94.19 92 PRO A C 1
ATOM 722 O O . PRO A 1 92 ? 10.709 -0.325 -9.890 1.00 94.19 92 PRO A O 1
ATOM 725 N N . PHE A 1 93 ? 12.197 -1.195 -11.354 1.00 95.44 93 PHE A N 1
ATOM 726 C CA . PHE A 1 93 ? 11.988 -2.608 -11.016 1.00 95.44 93 PHE A CA 1
ATOM 727 C C . PHE A 1 93 ? 12.326 -2.880 -9.546 1.00 95.44 93 PHE A C 1
ATOM 729 O O . PHE A 1 93 ? 13.354 -2.415 -9.041 1.00 95.44 93 PHE A O 1
ATOM 736 N N . LYS A 1 94 ? 11.472 -3.646 -8.862 1.00 96.81 94 LYS A N 1
ATOM 737 C CA . LYS A 1 94 ? 11.638 -3.962 -7.440 1.00 96.81 94 LYS A CA 1
ATOM 738 C C . LYS A 1 94 ? 12.473 -5.224 -7.302 1.00 96.81 94 LYS A C 1
ATOM 740 O O . LYS A 1 94 ? 12.048 -6.324 -7.641 1.00 96.81 94 LYS A O 1
ATOM 745 N N . THR A 1 95 ? 13.700 -5.063 -6.817 1.00 97.81 95 THR A N 1
ATOM 746 C CA . THR A 1 95 ? 14.557 -6.217 -6.530 1.00 97.81 95 THR A CA 1
ATOM 747 C C . THR A 1 95 ? 14.021 -6.988 -5.328 1.00 97.81 95 THR A C 1
ATOM 749 O O . THR A 1 95 ? 13.335 -6.425 -4.474 1.00 97.81 95 THR A O 1
ATOM 752 N N . TRP A 1 96 ? 14.409 -8.257 -5.196 1.00 98.25 96 TRP A N 1
ATOM 753 C CA . TRP A 1 96 ? 14.082 -9.046 -4.007 1.00 98.25 96 TRP A CA 1
ATOM 754 C C . TRP A 1 96 ? 14.552 -8.369 -2.707 1.00 98.25 96 TRP A C 1
ATOM 756 O O . TRP A 1 96 ? 13.877 -8.483 -1.693 1.00 98.25 96 TRP A O 1
ATOM 766 N N . GLN A 1 97 ? 15.669 -7.627 -2.732 1.00 98.38 97 GLN A N 1
ATOM 767 C CA . GLN A 1 97 ? 16.162 -6.880 -1.570 1.00 98.38 97 GLN A CA 1
ATOM 768 C C . GLN A 1 97 ? 15.256 -5.702 -1.226 1.00 98.38 97 GLN A C 1
ATOM 770 O O . GLN A 1 97 ? 15.027 -5.439 -0.051 1.00 98.38 97 GLN A O 1
ATOM 775 N N . THR A 1 98 ? 14.746 -4.999 -2.241 1.00 97.38 98 THR A N 1
ATOM 776 C CA . THR A 1 98 ? 13.756 -3.934 -2.054 1.00 97.38 98 THR A CA 1
ATOM 777 C C . THR A 1 98 ? 12.531 -4.514 -1.359 1.00 97.38 98 THR A C 1
ATOM 779 O O . THR A 1 98 ? 12.236 -4.102 -0.246 1.00 97.38 98 THR A O 1
ATOM 782 N N . ILE A 1 99 ? 11.918 -5.543 -1.955 1.00 98.38 99 ILE A N 1
ATOM 783 C CA . ILE A 1 99 ? 10.743 -6.258 -1.429 1.00 98.38 99 ILE A CA 1
ATOM 784 C C . ILE A 1 99 ? 10.974 -6.721 0.020 1.00 98.38 99 ILE A C 1
ATOM 786 O O . ILE A 1 99 ? 10.148 -6.470 0.893 1.00 98.38 99 ILE A O 1
ATOM 790 N N . TYR A 1 100 ? 12.110 -7.373 0.288 1.00 98.12 100 TYR A N 1
ATOM 791 C CA . TYR A 1 100 ? 12.420 -7.962 1.593 1.00 98.12 100 TYR A CA 1
ATOM 792 C C . TYR A 1 100 ? 12.639 -6.923 2.701 1.00 98.12 100 TYR A C 1
ATOM 794 O O . TYR A 1 100 ? 12.355 -7.194 3.863 1.00 98.12 100 TYR A O 1
ATOM 802 N N . ASN A 1 101 ? 13.152 -5.740 2.362 1.00 97.56 101 ASN A N 1
ATOM 803 C CA . ASN A 1 101 ? 13.495 -4.715 3.348 1.00 97.56 101 ASN A CA 1
ATOM 804 C C . ASN A 1 101 ? 12.294 -3.893 3.831 1.00 97.56 101 ASN A C 1
ATOM 806 O O . ASN A 1 101 ? 12.477 -3.015 4.676 1.00 97.56 101 ASN A O 1
ATOM 810 N N . TYR A 1 102 ? 11.091 -4.127 3.303 1.00 97.94 102 TYR A N 1
ATOM 811 C CA . TYR A 1 102 ? 9.935 -3.352 3.724 1.00 97.94 102 TYR A CA 1
ATOM 812 C C . TYR A 1 102 ? 9.389 -3.820 5.073 1.00 97.94 102 TYR A C 1
ATOM 814 O O . TYR A 1 102 ? 8.950 -4.959 5.221 1.00 97.94 102 TYR A O 1
ATOM 822 N N . ASP A 1 103 ? 9.357 -2.909 6.042 1.00 98.00 103 ASP A N 1
ATOM 823 C CA . ASP A 1 103 ? 8.596 -3.080 7.275 1.00 98.00 103 ASP A CA 1
ATOM 824 C C . ASP A 1 103 ? 7.161 -2.582 7.060 1.00 98.00 103 ASP A C 1
ATOM 826 O O . ASP A 1 103 ? 6.880 -1.381 7.113 1.00 98.00 103 ASP A O 1
ATOM 830 N N . ILE A 1 104 ? 6.242 -3.524 6.836 1.00 98.00 104 ILE A N 1
ATOM 831 C CA . ILE A 1 104 ? 4.814 -3.253 6.598 1.00 98.00 104 ILE A CA 1
ATOM 832 C C . ILE A 1 104 ? 4.087 -2.653 7.815 1.00 98.00 104 ILE A C 1
ATOM 834 O O . ILE A 1 104 ? 2.933 -2.243 7.697 1.00 98.00 104 ILE A O 1
ATOM 838 N N . THR A 1 105 ? 4.740 -2.597 8.980 1.00 98.44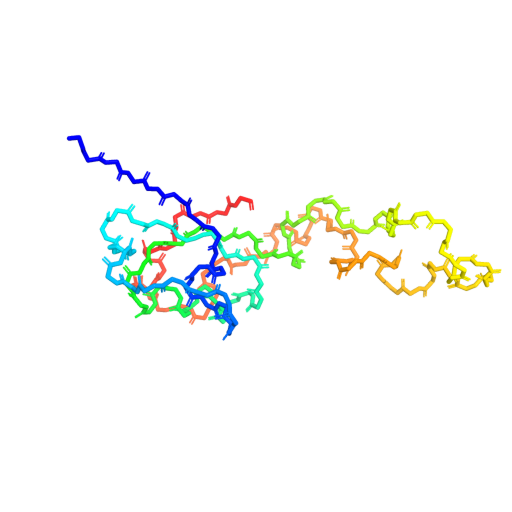 105 THR A N 1
ATOM 839 C CA . THR A 1 105 ? 4.205 -2.007 10.218 1.00 98.44 105 THR A CA 1
ATOM 840 C C . THR A 1 105 ? 4.909 -0.714 10.632 1.00 98.44 105 THR A C 1
ATOM 842 O O . THR A 1 105 ? 4.608 -0.153 11.688 1.00 98.44 105 THR A O 1
ATOM 845 N N . TYR A 1 106 ? 5.818 -0.200 9.799 1.00 97.81 106 TYR A N 1
ATOM 846 C CA . TYR A 1 106 ? 6.583 1.005 10.098 1.00 97.81 106 TYR A CA 1
ATOM 847 C C . TYR A 1 106 ? 5.676 2.202 10.439 1.00 97.81 106 TYR A C 1
ATOM 849 O O . TYR A 1 106 ? 4.767 2.555 9.690 1.00 97.81 106 TYR A O 1
ATOM 857 N N . GLY A 1 107 ? 5.947 2.862 11.571 1.00 96.94 107 GLY A N 1
ATOM 858 C CA . GL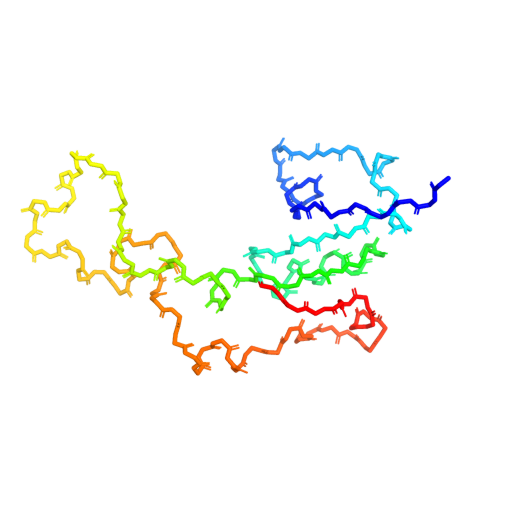Y A 1 107 ? 5.217 4.061 12.011 1.00 96.94 107 GLY A CA 1
ATOM 859 C C . GLY A 1 107 ? 3.841 3.804 12.647 1.00 96.94 107 GLY A C 1
ATOM 860 O O . GLY A 1 107 ? 3.146 4.768 13.011 1.00 96.94 107 GLY A O 1
ATOM 861 N N . LEU A 1 108 ? 3.454 2.535 12.810 1.00 98.56 108 LEU A N 1
ATOM 862 C CA . LEU A 1 108 ? 2.241 2.118 13.513 1.00 98.56 108 LEU A CA 1
ATOM 863 C C . LEU A 1 108 ? 2.512 1.885 15.005 1.00 98.56 108 LEU A C 1
ATOM 865 O O . LEU A 1 108 ? 3.608 1.503 15.415 1.00 98.56 108 LEU A O 1
ATOM 869 N N . THR A 1 109 ? 1.495 2.109 15.833 1.00 98.50 109 THR A N 1
ATOM 870 C CA . THR A 1 109 ? 1.476 1.623 17.222 1.00 98.50 109 THR A CA 1
ATOM 871 C C . THR A 1 109 ? 1.267 0.106 17.270 1.00 98.50 109 THR A C 1
ATOM 873 O O . THR A 1 109 ? 0.815 -0.495 16.298 1.00 98.50 109 THR A O 1
ATOM 876 N N . GLU A 1 110 ? 1.529 -0.527 18.419 1.00 98.25 110 GLU A N 1
ATOM 877 C CA . GLU A 1 110 ? 1.302 -1.973 18.589 1.00 98.25 110 GLU A CA 1
ATOM 878 C C . GLU A 1 110 ? -0.156 -2.388 18.326 1.00 98.25 110 GLU A C 1
ATOM 880 O O . GLU A 1 110 ? -0.400 -3.464 17.787 1.00 98.25 110 GLU A O 1
ATOM 885 N N . GLU A 1 111 ? -1.133 -1.545 18.675 1.00 98.25 111 GLU A N 1
ATOM 886 C CA . GLU A 1 111 ? -2.549 -1.831 18.413 1.00 98.25 111 GLU A CA 1
ATOM 887 C C . GLU A 1 111 ? -2.919 -1.646 16.938 1.00 98.25 111 GLU A C 1
ATOM 889 O O . GLU A 1 111 ? -3.655 -2.457 16.381 1.00 98.25 111 GLU A O 1
ATOM 894 N N . GLU A 1 112 ? -2.370 -0.624 16.278 1.00 98.62 112 GLU A N 1
ATOM 895 C CA . GLU A 1 112 ? -2.546 -0.413 14.836 1.00 98.62 112 GLU A CA 1
ATOM 896 C C . GLU A 1 112 ? -1.907 -1.544 14.018 1.00 98.62 112 GLU A C 1
ATOM 898 O O . GLU A 1 112 ? -2.509 -2.034 13.064 1.00 98.62 112 GLU A O 1
ATOM 903 N N . ALA A 1 113 ? -0.725 -2.019 14.420 1.00 98.56 113 ALA A N 1
ATOM 904 C CA . ALA A 1 113 ? -0.017 -3.106 13.749 1.00 98.56 113 ALA A CA 1
ATOM 905 C C . ALA A 1 113 ? -0.813 -4.425 13.749 1.00 98.56 113 ALA A C 1
ATOM 907 O O . ALA A 1 113 ? -0.743 -5.177 12.782 1.00 98.56 113 ALA A O 1
ATOM 908 N N . LYS A 1 114 ? -1.639 -4.689 14.774 1.00 98.56 114 LYS A N 1
ATOM 909 C CA . LYS A 1 114 ? -2.521 -5.876 14.823 1.00 98.56 114 LYS A CA 1
ATOM 910 C C . LYS A 1 114 ? -3.607 -5.875 13.745 1.00 98.56 114 LYS A C 1
ATOM 912 O O . LYS A 1 114 ? -4.190 -6.924 13.472 1.00 98.56 114 LYS A O 1
ATOM 917 N N . LEU A 1 115 ? -3.915 -4.716 13.163 1.00 98.75 115 LEU A N 1
ATOM 918 C CA . LEU A 1 115 ? -4.879 -4.596 12.069 1.00 98.75 115 LEU A CA 1
ATOM 919 C C . LEU A 1 115 ? -4.241 -4.856 10.696 1.00 98.75 115 LEU A C 1
ATOM 921 O O . LEU A 1 115 ? -4.973 -5.046 9.723 1.00 98.75 115 LEU A O 1
ATOM 925 N N . VAL A 1 116 ? -2.910 -4.921 10.602 1.00 98.62 116 VAL A N 1
ATOM 926 C CA . VAL A 1 116 ? -2.203 -5.326 9.383 1.00 98.62 116 VAL A CA 1
ATOM 927 C C . VAL A 1 116 ? -2.198 -6.852 9.289 1.00 98.62 116 VAL A C 1
ATOM 929 O O . VAL A 1 116 ? -1.655 -7.543 10.146 1.00 98.62 116 VAL A O 1
ATOM 932 N N . LEU A 1 117 ? -2.824 -7.389 8.242 1.00 98.62 117 LEU A N 1
ATOM 933 C CA . LEU A 1 117 ? -2.995 -8.833 8.049 1.00 98.62 117 LEU A CA 1
ATOM 934 C C . LEU A 1 117 ? -1.805 -9.496 7.348 1.00 98.62 117 LEU A C 1
ATOM 936 O O . LEU A 1 117 ? -1.634 -10.709 7.454 1.00 98.62 117 LEU A O 1
ATOM 940 N N . GLY A 1 118 ? -1.007 -8.715 6.623 1.00 98.31 118 GLY A N 1
ATOM 941 C CA . GLY A 1 118 ? 0.121 -9.190 5.830 1.00 98.31 118 GLY A CA 1
ATOM 942 C C . GLY A 1 118 ? 0.381 -8.286 4.629 1.00 98.31 118 GLY A C 1
ATOM 943 O O . GLY A 1 118 ? -0.160 -7.179 4.554 1.00 98.31 118 GLY A O 1
ATOM 944 N N . GLY A 1 119 ? 1.199 -8.779 3.701 1.00 97.38 119 GLY A N 1
ATOM 945 C CA . GLY A 1 119 ? 1.445 -8.139 2.413 1.00 97.38 119 GLY A CA 1
ATOM 946 C C . GLY A 1 119 ? 1.115 -9.055 1.239 1.00 97.38 119 GLY A C 1
ATOM 947 O O . GLY A 1 119 ? 1.137 -10.280 1.387 1.00 97.38 119 GLY A O 1
ATOM 948 N N . GLU A 1 120 ? 0.800 -8.437 0.105 1.00 97.06 120 GLU A N 1
ATOM 949 C CA . GLU A 1 120 ? 0.504 -9.082 -1.182 1.00 97.06 120 GLU A CA 1
ATOM 950 C C . GLU A 1 120 ? 1.187 -8.326 -2.321 1.00 97.06 120 GLU A C 1
ATOM 952 O O . GLU A 1 120 ? 1.098 -7.073 -2.316 1.00 97.06 120 GLU A O 1
#

Mean predicted aligned error: 4.23 Å

Sequence (120 aa):
MNRTVVYWEDVLLDQTVRVNRSLLPPENTILQTWNDGPNNTKAIVSSGYRAIVSWADYYYLDCGHGDFIGNNSKYDQGNAGNTGTCNSWCGPFKTWQTIYNYDITYGLTEEEAKLVLGGE

Foldseek 3Di:
DQAADEDELCLPPPPPHHDDCVVADQSRYEYEYAEPQPVSLCVQLVVVHAYAYQHLLARVQPWQPADPDPPDCCVVDPCQLVPQRRNGPSDDHHDPCSNVPDDSCPPHDPSSSVSYPYYD

InterPro domains:
  IPR015883 Beta-hexosaminidase, catalytic domain [PF00728] (2-120)
  IPR017853 Glycoside hydrolase superfamily [SSF51445] (2-120)
  IPR025705 Beta-hexosaminidase [PTHR22600] (2-120)